Protein AF-A0A167FFQ3-F1 (afdb_monomer)

Nearest PDB structures (foldseek):
  6l8o-assembly1_A  TM=8.348E-01  e=3.677E-05  Kluyveromyces lactis NRRL Y-1140
  7to2-assembly1_A  TM=6.628E-01  e=2.066E-02  Homo sapiens
  6kyv-assembly6_L  TM=6.424E-01  e=4.913E-02  Homo sapiens
  6h66-assembly1_A  TM=5.880E-01  e=4.300E-02  Mus musculus
  2zu6-assembly2_D  TM=5.821E-01  e=2.779E-01  Homo sapiens

Sequence (105 aa):
LIVMPANIITQWANEIHDHTSNPKLSCLKWRAGDRLQGKSGTALLQKYDVVLTSYDQLVAEWDAANPSEGGPLFRVSWVRLALDECHNIRNRESKRSQAVCDLQA

Mean predicted aligned error: 4.49 Å

Structure (mmCIF, N/CA/C/O backbone):
data_AF-A0A167FFQ3-F1
#
_entry.id   AF-A0A167FFQ3-F1
#
loop_
_atom_site.group_PDB
_atom_site.id
_atom_site.type_symbol
_atom_site.label_atom_id
_atom_site.label_alt_id
_atom_site.label_comp_id
_atom_site.label_asym_id
_atom_site.label_entity_id
_atom_site.label_seq_id
_atom_site.pdbx_PDB_ins_code
_atom_site.Cartn_x
_atom_site.Cartn_y
_atom_site.Cartn_z
_atom_site.occupancy
_atom_site.B_iso_or_equiv
_atom_site.auth_seq_id
_atom_site.auth_comp_id
_atom_site.auth_asym_id
_atom_site.auth_atom_id
_atom_site.pdbx_PDB_model_num
ATOM 1 N N . LEU A 1 1 ? -5.288 -2.932 1.163 1.00 97.50 1 LEU A N 1
ATOM 2 C CA . LEU A 1 1 ? -4.039 -2.283 0.709 1.00 97.50 1 LEU A CA 1
ATOM 3 C C . LEU A 1 1 ? -4.370 -0.955 0.051 1.00 97.50 1 LEU A C 1
ATOM 5 O O . LEU A 1 1 ? -5.250 -0.930 -0.803 1.00 97.50 1 LEU A O 1
ATOM 9 N N . ILE A 1 2 ? -3.687 0.122 0.440 1.00 98.06 2 ILE A N 1
ATOM 10 C CA . ILE A 1 2 ? -3.748 1.411 -0.258 1.00 98.06 2 ILE A CA 1
ATOM 11 C C . ILE A 1 2 ? -2.366 1.710 -0.846 1.00 98.06 2 ILE A C 1
ATOM 13 O O . ILE A 1 2 ? -1.374 1.732 -0.112 1.00 98.06 2 ILE A O 1
ATOM 17 N N . VAL A 1 3 ? -2.306 1.922 -2.160 1.00 97.94 3 VAL A N 1
ATOM 18 C CA . VAL A 1 3 ? -1.087 2.291 -2.895 1.00 97.94 3 VAL A CA 1
ATOM 19 C C . VAL A 1 3 ? -1.186 3.759 -3.291 1.00 97.94 3 VAL A C 1
ATOM 21 O O . VAL A 1 3 ? -2.202 4.182 -3.836 1.00 97.94 3 VAL A O 1
ATOM 24 N N . MET A 1 4 ? -0.150 4.543 -2.998 1.00 97.88 4 MET A N 1
ATOM 25 C CA . MET A 1 4 ? -0.175 6.002 -3.157 1.00 97.88 4 MET A CA 1
ATOM 26 C C . MET A 1 4 ? 1.219 6.585 -3.449 1.00 97.88 4 MET A C 1
ATOM 28 O O . MET A 1 4 ? 2.227 5.885 -3.340 1.00 97.88 4 MET A O 1
ATOM 32 N N . PRO A 1 5 ? 1.345 7.872 -3.802 1.00 97.00 5 PRO A N 1
ATOM 33 C CA . PRO A 1 5 ? 2.631 8.562 -3.773 1.00 97.00 5 PRO A CA 1
ATOM 34 C C . PRO A 1 5 ? 3.254 8.572 -2.365 1.00 97.00 5 PRO A C 1
ATOM 36 O O . PRO A 1 5 ? 2.572 8.744 -1.356 1.00 97.00 5 PRO A O 1
ATOM 39 N N . ALA A 1 6 ? 4.575 8.396 -2.266 1.00 95.00 6 ALA A N 1
ATOM 40 C CA . ALA A 1 6 ? 5.245 8.232 -0.969 1.00 95.00 6 ALA A CA 1
ATOM 41 C C . ALA A 1 6 ? 5.083 9.443 -0.025 1.00 95.00 6 ALA A C 1
ATOM 43 O O . ALA A 1 6 ? 5.077 9.282 1.197 1.00 95.00 6 ALA A O 1
ATOM 44 N N . ASN A 1 7 ? 4.926 10.646 -0.582 1.00 95.56 7 ASN A N 1
ATOM 45 C CA . ASN A 1 7 ? 4.796 11.900 0.160 1.00 95.56 7 ASN A CA 1
ATOM 46 C C . ASN A 1 7 ? 3.474 12.036 0.934 1.00 95.56 7 ASN A C 1
ATOM 48 O O . ASN A 1 7 ? 3.426 12.830 1.868 1.00 95.56 7 ASN A O 1
ATOM 52 N N . ILE A 1 8 ? 2.435 11.258 0.604 1.00 96.44 8 ILE A N 1
ATOM 53 C CA . ILE A 1 8 ? 1.118 11.349 1.264 1.00 96.44 8 ILE A CA 1
ATOM 54 C C . ILE A 1 8 ? 0.811 10.180 2.214 1.00 96.44 8 ILE A C 1
ATOM 56 O O . ILE A 1 8 ? -0.231 10.173 2.862 1.00 96.44 8 ILE A O 1
ATOM 60 N N . ILE A 1 9 ? 1.736 9.227 2.396 1.00 96.12 9 ILE A N 1
ATOM 61 C CA . ILE A 1 9 ? 1.545 8.079 3.309 1.00 96.12 9 ILE A CA 1
ATOM 62 C C . ILE A 1 9 ? 1.267 8.525 4.748 1.00 96.12 9 ILE A C 1
ATOM 64 O O . ILE A 1 9 ? 0.433 7.943 5.443 1.00 96.12 9 ILE A O 1
ATOM 68 N N . THR A 1 10 ? 1.985 9.541 5.233 1.00 96.31 10 THR A N 1
ATOM 69 C CA . THR A 1 10 ? 1.768 10.038 6.598 1.00 96.31 10 THR A CA 1
ATOM 70 C C . THR A 1 10 ? 0.435 10.757 6.727 1.00 96.31 10 THR A C 1
ATOM 72 O O . THR A 1 10 ? -0.225 10.559 7.740 1.00 96.31 10 THR A O 1
ATOM 75 N N . GLN A 1 11 ? 0.023 11.510 5.705 1.00 97.25 11 GLN A N 1
ATOM 76 C CA . GLN A 1 11 ? -1.289 12.146 5.678 1.00 97.25 11 GLN A CA 1
ATOM 77 C C . GLN A 1 11 ? -2.393 11.086 5.754 1.00 97.25 11 GLN A C 1
ATOM 79 O O . GLN A 1 11 ? -3.172 11.112 6.696 1.00 97.25 11 GLN A O 1
ATOM 84 N N . TRP A 1 12 ? -2.385 10.082 4.871 1.00 97.06 12 TRP A N 1
ATOM 85 C CA . TRP A 1 12 ? -3.360 8.984 4.901 1.00 97.06 12 TRP A CA 1
ATOM 86 C C . TRP A 1 12 ? -3.415 8.251 6.243 1.00 97.06 12 TRP A C 1
ATOM 88 O O . TRP A 1 12 ? -4.493 7.920 6.729 1.00 97.06 12 TRP A O 1
ATOM 98 N N . ALA A 1 13 ? -2.263 8.000 6.866 1.00 96.19 13 ALA A N 1
ATOM 99 C CA . ALA A 1 13 ? -2.237 7.362 8.177 1.00 96.19 13 ALA A CA 1
ATOM 100 C C . ALA A 1 13 ? -2.900 8.215 9.270 1.00 96.19 13 ALA A C 1
ATOM 102 O O . ALA A 1 13 ? -3.556 7.653 10.145 1.00 96.19 13 ALA A O 1
ATOM 103 N N . ASN A 1 14 ? -2.724 9.539 9.220 1.00 96.50 14 ASN A N 1
ATOM 104 C CA . ASN A 1 14 ? -3.359 10.463 10.157 1.00 96.50 14 ASN A CA 1
ATOM 105 C C . ASN A 1 14 ? -4.867 10.539 9.897 1.00 96.50 14 ASN A C 1
ATOM 107 O O . ASN A 1 14 ? -5.640 10.341 10.822 1.00 96.50 14 ASN A O 1
ATOM 111 N N . GLU A 1 15 ? -5.286 10.681 8.637 1.00 96.94 15 GLU A N 1
ATOM 112 C CA . GLU A 1 15 ? -6.704 10.698 8.254 1.00 96.94 15 GLU A CA 1
ATOM 113 C C . GLU A 1 15 ? -7.434 9.433 8.730 1.00 96.94 15 GLU A C 1
ATOM 115 O O . GLU A 1 15 ? -8.508 9.510 9.320 1.00 96.94 15 GLU A O 1
ATOM 120 N N . ILE A 1 16 ? -6.833 8.247 8.562 1.00 95.50 16 ILE A N 1
ATOM 121 C CA . ILE A 1 16 ? -7.426 7.006 9.082 1.00 95.50 16 ILE A CA 1
ATOM 122 C C . ILE A 1 16 ? -7.471 7.022 10.617 1.00 95.50 16 ILE A C 1
ATOM 124 O O . ILE A 1 16 ? -8.462 6.585 11.201 1.00 95.50 16 ILE A O 1
ATOM 128 N N . HIS A 1 17 ? -6.430 7.521 11.286 1.00 93.88 17 HIS A N 1
ATOM 129 C CA . HIS A 1 17 ? -6.407 7.612 12.748 1.00 93.88 17 HIS A CA 1
ATOM 130 C C . HIS A 1 17 ? -7.487 8.550 13.308 1.00 93.88 17 HIS A C 1
ATOM 132 O O . HIS A 1 17 ? -8.085 8.230 14.342 1.00 93.88 17 HIS A O 1
ATOM 138 N N . ASP A 1 18 ? -7.701 9.683 12.642 1.00 95.00 18 ASP A N 1
ATOM 139 C CA . ASP A 1 18 ? -8.575 10.771 13.081 1.00 95.00 18 ASP A CA 1
ATOM 140 C C . ASP A 1 18 ? -10.042 10.503 12.720 1.00 95.00 18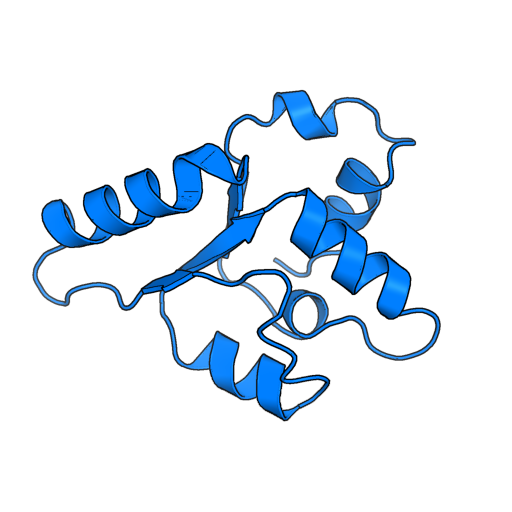 ASP A C 1
ATOM 142 O O . ASP A 1 18 ? -10.945 10.844 13.485 1.00 95.00 18 ASP A O 1
ATOM 146 N N . HIS A 1 19 ? -10.290 9.833 11.590 1.00 94.88 19 HIS A N 1
ATOM 147 C CA . HIS A 1 19 ? -11.638 9.620 11.056 1.00 94.88 19 HIS A CA 1
ATOM 148 C C . HIS A 1 19 ? -12.183 8.202 11.228 1.00 94.88 19 HIS A C 1
ATOM 150 O O . HIS A 1 19 ? -13.342 7.953 10.894 1.00 94.88 19 HIS A O 1
ATOM 156 N N . THR A 1 20 ? -11.408 7.271 11.792 1.00 93.81 20 THR A N 1
ATOM 157 C CA . THR A 1 20 ? -11.936 5.963 12.202 1.00 93.81 20 THR A CA 1
ATOM 158 C C . THR A 1 20 ? -12.048 5.877 13.716 1.00 93.81 20 THR A C 1
ATOM 160 O O . THR A 1 20 ? -11.104 6.121 14.467 1.00 93.81 20 THR A O 1
ATOM 163 N N . SER A 1 21 ? -13.240 5.531 14.189 1.00 85.38 21 SER A N 1
ATOM 164 C CA . SER A 1 21 ? -13.504 5.296 15.602 1.00 85.38 21 SER A CA 1
ATOM 165 C C . SER A 1 21 ? -14.443 4.101 15.755 1.00 85.38 21 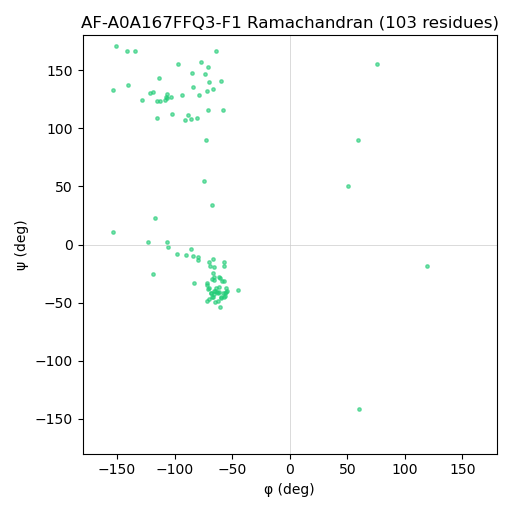SER A C 1
ATOM 167 O O . SER A 1 21 ? -15.411 3.969 15.017 1.00 85.38 21 SER A O 1
ATOM 169 N N . ASN A 1 22 ? -14.128 3.237 16.724 1.00 78.00 22 ASN A N 1
ATOM 170 C CA . ASN A 1 22 ? -14.935 2.098 17.178 1.00 78.00 22 ASN A CA 1
ATOM 171 C C . ASN A 1 22 ? -15.290 0.998 16.134 1.00 78.00 22 ASN A C 1
ATOM 173 O O . ASN A 1 22 ? -16.380 1.018 15.563 1.00 78.00 22 ASN A O 1
ATOM 177 N N . PRO A 1 23 ? -14.445 -0.045 15.978 1.00 81.62 23 PRO A N 1
ATOM 178 C CA . PRO A 1 23 ? -13.051 -0.125 16.422 1.00 81.62 23 PRO A CA 1
ATOM 179 C C . PRO A 1 23 ? -12.150 0.782 15.571 1.00 81.62 23 PRO A C 1
ATOM 181 O O . PRO A 1 23 ? -12.450 1.070 14.414 1.00 81.62 23 PRO A O 1
ATOM 184 N N . LYS A 1 24 ? -11.035 1.251 16.146 1.00 89.06 24 LYS A N 1
ATOM 185 C CA . LYS A 1 24 ? -10.005 1.941 15.355 1.00 89.06 24 LYS A CA 1
ATOM 186 C C . LYS A 1 24 ? -9.367 0.944 14.394 1.00 89.06 24 LYS A C 1
ATOM 188 O O . LYS A 1 24 ? -8.990 -0.145 14.824 1.00 89.06 24 LYS A O 1
ATOM 193 N N . LEU A 1 25 ? -9.207 1.339 13.134 1.00 94.25 25 LEU A N 1
ATOM 194 C CA . LEU A 1 25 ? -8.465 0.532 12.173 1.00 94.25 25 LEU A CA 1
ATOM 195 C C . LEU A 1 25 ? -6.972 0.585 12.501 1.00 94.25 25 LEU A C 1
ATOM 197 O O . LEU A 1 25 ? -6.401 1.657 12.720 1.00 94.25 25 LEU A O 1
ATOM 201 N N . SER A 1 26 ? -6.333 -0.578 12.527 1.00 94.19 26 SER A N 1
ATOM 202 C CA . SER A 1 26 ? -4.885 -0.684 12.655 1.00 94.19 26 SER A CA 1
ATOM 203 C C . SER A 1 26 ? -4.210 -0.400 11.308 1.00 94.19 26 SER A C 1
ATOM 205 O O . SER A 1 26 ? -4.551 -0.988 10.281 1.00 94.19 26 SER A O 1
ATOM 207 N N . CYS A 1 27 ? -3.228 0.506 11.311 1.00 95.00 27 CYS A N 1
ATOM 208 C CA . CYS A 1 27 ? -2.536 0.952 10.101 1.00 95.00 27 CYS A CA 1
ATOM 209 C C . CYS A 1 27 ? -1.041 0.630 10.142 1.00 95.00 27 CYS A C 1
ATOM 211 O O . CYS A 1 27 ? -0.351 0.996 11.096 1.00 95.00 27 CYS A O 1
ATOM 213 N N . LEU A 1 28 ? -0.526 0.042 9.062 1.00 95.56 28 LEU A N 1
ATOM 214 C CA . LEU A 1 28 ? 0.903 -0.174 8.840 1.00 95.56 28 LEU A CA 1
ATOM 215 C C . LEU A 1 28 ? 1.400 0.676 7.669 1.00 95.56 28 LEU A C 1
ATOM 217 O O . LEU A 1 28 ? 0.911 0.558 6.546 1.00 95.56 28 LEU A O 1
ATOM 221 N N . LYS A 1 29 ? 2.413 1.509 7.925 1.00 95.25 29 LYS A N 1
ATOM 222 C CA . LYS A 1 29 ? 3.174 2.213 6.882 1.00 95.25 29 LYS A CA 1
ATOM 223 C C . LYS A 1 29 ? 4.285 1.289 6.398 1.00 95.25 29 LYS A C 1
ATOM 225 O O . LYS A 1 29 ? 5.250 1.094 7.126 1.00 95.25 29 LYS A O 1
ATOM 230 N N . TRP A 1 30 ? 4.150 0.754 5.194 1.00 94.31 30 TRP A N 1
ATOM 231 C CA . TRP A 1 30 ? 5.070 -0.222 4.624 1.00 94.31 30 TRP A CA 1
ATOM 232 C C . TRP A 1 30 ? 6.010 0.432 3.604 1.00 94.31 30 TRP A C 1
ATOM 234 O O . TRP A 1 30 ? 5.559 0.917 2.558 1.00 94.31 30 TRP A O 1
ATOM 244 N N . ARG A 1 31 ? 7.309 0.502 3.929 1.00 86.19 31 ARG A N 1
ATOM 245 C CA . ARG A 1 31 ? 8.316 1.285 3.189 1.00 86.19 31 ARG A CA 1
ATOM 246 C C . ARG A 1 31 ? 9.608 0.510 2.923 1.00 86.19 31 ARG A C 1
ATOM 248 O O . ARG A 1 31 ? 9.915 -0.503 3.548 1.00 86.19 31 ARG A O 1
ATOM 255 N N . ALA A 1 32 ? 10.420 1.067 2.025 1.00 70.38 32 ALA A N 1
ATOM 256 C CA . ALA A 1 32 ? 11.758 0.575 1.728 1.00 70.38 32 ALA A CA 1
ATOM 257 C C . ALA A 1 32 ? 12.617 0.562 3.002 1.00 70.38 32 ALA A C 1
ATOM 259 O O . ALA A 1 32 ? 12.890 1.611 3.583 1.00 70.38 32 ALA A O 1
ATOM 260 N N . GLY A 1 33 ? 13.035 -0.628 3.438 1.00 62.53 33 GLY A N 1
ATOM 261 C CA . GLY A 1 33 ? 13.796 -0.818 4.680 1.00 62.53 33 GLY A CA 1
ATOM 262 C C . GLY A 1 33 ? 13.101 -1.708 5.708 1.00 62.53 33 GLY A C 1
ATOM 263 O O . GLY A 1 33 ? 13.800 -2.308 6.524 1.00 62.53 33 GLY A O 1
ATOM 264 N N . ASP A 1 34 ? 11.784 -1.909 5.592 1.00 62.38 34 ASP A N 1
ATOM 265 C CA . ASP A 1 34 ? 11.010 -2.877 6.382 1.00 62.38 34 ASP A CA 1
ATOM 266 C C . ASP A 1 34 ? 11.283 -4.315 5.881 1.00 62.38 34 ASP A C 1
ATOM 268 O O . ASP A 1 34 ? 10.384 -5.055 5.494 1.00 62.38 34 ASP A O 1
ATOM 272 N N . ARG A 1 35 ? 12.571 -4.700 5.830 1.00 59.25 35 ARG A N 1
ATOM 273 C CA . ARG A 1 35 ? 13.161 -5.893 5.181 1.00 59.25 35 ARG A CA 1
ATOM 274 C C . ARG A 1 35 ? 12.779 -7.230 5.834 1.00 59.25 35 ARG A C 1
ATOM 276 O O . ARG A 1 35 ? 13.573 -8.171 5.838 1.00 59.25 35 ARG A O 1
ATOM 283 N N . LEU A 1 36 ? 11.575 -7.358 6.373 1.00 64.06 36 LEU A N 1
ATOM 284 C CA . LEU A 1 36 ? 11.011 -8.664 6.680 1.00 64.06 36 LEU A CA 1
ATOM 285 C C . LEU A 1 36 ? 10.632 -9.325 5.354 1.00 64.06 36 LEU A C 1
ATOM 287 O O . LEU A 1 36 ? 9.544 -9.138 4.824 1.00 64.06 36 LEU A O 1
ATOM 291 N N . GLN A 1 37 ? 11.578 -10.064 4.783 1.00 63.19 37 GLN A N 1
ATOM 292 C CA . GLN A 1 37 ? 11.353 -10.819 3.558 1.00 63.19 37 GLN A CA 1
ATOM 293 C C . GLN A 1 37 ? 10.553 -12.099 3.834 1.00 63.19 37 GLN A C 1
ATOM 295 O O . GLN A 1 37 ? 10.539 -12.641 4.945 1.00 63.19 37 GLN A O 1
ATOM 300 N N . GLY A 1 38 ? 9.896 -12.601 2.789 1.00 65.62 38 GLY A N 1
ATOM 301 C CA . GLY A 1 38 ? 9.195 -13.880 2.815 1.00 65.62 38 GLY A CA 1
ATOM 302 C C . GLY A 1 38 ? 8.079 -13.950 3.861 1.00 65.62 38 GLY A C 1
ATOM 303 O O . GLY A 1 38 ? 7.358 -12.981 4.099 1.00 65.62 38 GLY A O 1
ATOM 304 N N . LYS A 1 39 ? 7.939 -15.117 4.504 1.00 65.31 39 LYS A N 1
ATOM 305 C CA . LYS A 1 39 ? 6.819 -15.436 5.412 1.00 65.31 39 LYS A CA 1
ATOM 306 C C . LYS A 1 39 ? 6.688 -14.477 6.600 1.00 65.31 39 LYS A C 1
ATOM 308 O O . LYS A 1 39 ? 5.573 -14.237 7.050 1.00 65.31 39 LYS A O 1
ATOM 313 N N . SER A 1 40 ? 7.797 -13.918 7.092 1.00 80.75 40 SER A N 1
ATOM 314 C CA . SER A 1 40 ? 7.781 -12.981 8.226 1.00 80.75 40 SER A CA 1
ATOM 315 C C . SER A 1 40 ? 7.122 -11.649 7.855 1.00 80.75 40 SER A C 1
ATOM 317 O O . SER A 1 40 ? 6.298 -11.136 8.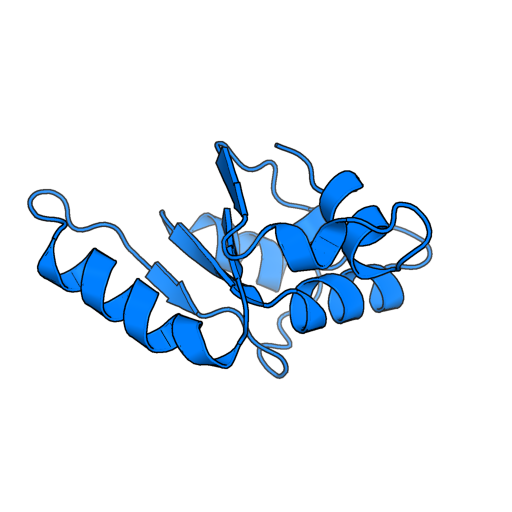610 1.00 80.75 40 SER A O 1
ATOM 319 N N . GLY A 1 41 ? 7.413 -11.131 6.656 1.00 86.81 41 GLY A N 1
ATOM 320 C CA . GLY A 1 41 ? 6.767 -9.926 6.136 1.00 86.81 41 GLY A CA 1
ATOM 321 C C . GLY A 1 41 ? 5.281 -10.148 5.902 1.00 86.81 41 GLY A C 1
ATOM 322 O O . GLY A 1 41 ? 4.462 -9.393 6.411 1.00 86.81 41 GLY A O 1
ATOM 323 N N . THR A 1 42 ? 4.915 -11.234 5.216 1.00 89.38 42 THR A N 1
ATOM 324 C CA . THR A 1 42 ? 3.506 -11.576 4.954 1.00 89.38 42 THR A CA 1
ATOM 325 C C . THR A 1 42 ? 2.705 -11.708 6.251 1.00 89.38 42 THR A C 1
ATOM 327 O O . THR A 1 42 ? 1.629 -11.126 6.369 1.00 89.38 42 THR A O 1
ATOM 330 N N . ALA A 1 43 ? 3.256 -12.400 7.254 1.00 90.88 43 ALA A N 1
ATOM 331 C CA . ALA A 1 43 ? 2.619 -12.549 8.559 1.00 90.88 43 ALA A CA 1
ATOM 332 C C . ALA A 1 43 ? 2.505 -11.223 9.329 1.00 90.88 43 ALA A C 1
ATOM 334 O O . ALA A 1 43 ? 1.604 -11.080 10.150 1.00 90.88 43 ALA A O 1
ATOM 335 N N . LEU A 1 44 ? 3.401 -10.255 9.099 1.00 91.75 44 LEU A N 1
ATOM 336 C CA . LEU A 1 44 ? 3.261 -8.910 9.655 1.00 91.75 44 LEU A CA 1
ATOM 337 C C . LEU A 1 44 ? 2.132 -8.147 8.959 1.00 91.75 44 LEU A C 1
ATOM 339 O O . LEU A 1 44 ? 1.281 -7.593 9.647 1.00 91.75 44 LEU A O 1
ATOM 343 N N . LEU A 1 45 ? 2.100 -8.147 7.622 1.00 94.00 45 LEU A N 1
ATOM 344 C CA . LEU A 1 45 ? 1.073 -7.448 6.841 1.00 94.00 45 LEU A CA 1
ATOM 345 C C . LEU A 1 45 ? -0.342 -7.907 7.223 1.00 94.00 45 LEU A C 1
ATOM 347 O O . LEU A 1 45 ? -1.227 -7.077 7.399 1.00 94.00 45 LEU A O 1
ATOM 351 N N . GLN A 1 46 ? -0.536 -9.215 7.421 1.00 94.31 46 GLN A N 1
ATOM 352 C CA . GLN A 1 46 ? -1.826 -9.816 7.788 1.00 94.31 46 GLN A CA 1
ATOM 353 C C . GLN A 1 46 ? -2.342 -9.435 9.186 1.00 94.31 46 GLN A C 1
ATOM 355 O O . GLN A 1 46 ? -3.498 -9.711 9.494 1.00 94.31 46 GLN A O 1
ATOM 360 N N . LYS A 1 47 ? -1.518 -8.819 10.044 1.00 95.19 47 LYS A N 1
ATOM 361 C CA . LYS A 1 47 ? -1.934 -8.369 11.386 1.00 95.19 47 LYS A CA 1
ATOM 362 C C . LYS A 1 47 ? -2.610 -6.999 11.393 1.00 95.19 47 LYS A C 1
ATOM 364 O O . LYS A 1 47 ? -3.094 -6.599 12.447 1.00 95.19 47 LYS A O 1
ATOM 369 N N . TYR A 1 48 ? -2.587 -6.278 10.274 1.00 96.06 48 TYR A N 1
ATOM 370 C CA . TYR A 1 48 ? -3.112 -4.919 10.179 1.00 96.06 48 TYR A CA 1
ATOM 371 C C . TYR A 1 48 ? -4.328 -4.859 9.260 1.00 96.06 48 TYR A C 1
ATOM 373 O O . TYR A 1 48 ? -4.358 -5.506 8.214 1.00 96.06 48 TYR A O 1
ATOM 381 N N . ASP A 1 49 ? -5.299 -4.023 9.622 1.00 96.25 49 ASP A N 1
ATOM 382 C CA . ASP A 1 49 ? -6.517 -3.808 8.833 1.00 96.25 49 ASP A CA 1
ATOM 383 C C . ASP A 1 49 ? -6.214 -3.031 7.546 1.00 96.25 49 ASP A C 1
ATOM 385 O O . ASP A 1 49 ? -6.768 -3.304 6.478 1.00 96.25 49 ASP A O 1
ATOM 389 N N . VAL A 1 50 ? -5.305 -2.053 7.638 1.00 97.06 50 VAL A N 1
ATOM 390 C CA . VAL A 1 50 ? -4.893 -1.215 6.514 1.00 97.06 50 VAL A CA 1
ATOM 391 C C . VAL A 1 50 ? -3.374 -1.193 6.390 1.00 97.06 50 VAL A C 1
ATOM 393 O O . VAL A 1 50 ? -2.646 -0.793 7.295 1.00 97.06 50 VAL A O 1
ATOM 396 N N . VAL A 1 51 ? -2.887 -1.560 5.208 1.00 97.44 51 VAL A N 1
ATOM 397 C CA . VAL A 1 51 ? -1.484 -1.395 4.817 1.00 97.44 51 VAL A CA 1
ATOM 398 C C . VAL A 1 51 ? -1.395 -0.263 3.803 1.00 97.44 51 VAL A C 1
ATOM 400 O O . VAL A 1 51 ? -2.113 -0.275 2.800 1.00 97.44 51 VAL A O 1
ATOM 403 N N . LEU A 1 52 ? -0.526 0.706 4.084 1.00 97.69 52 LEU A N 1
ATOM 404 C CA . LEU A 1 52 ? -0.240 1.869 3.248 1.00 97.69 52 LEU A CA 1
ATOM 405 C C . LEU A 1 52 ? 1.145 1.690 2.634 1.00 97.69 52 LEU A C 1
ATOM 407 O O . LEU A 1 52 ? 2.123 1.520 3.365 1.00 97.69 52 LEU A O 1
ATOM 411 N N . THR A 1 53 ? 1.249 1.752 1.312 1.00 96.69 53 THR A N 1
ATOM 412 C CA . THR A 1 53 ? 2.536 1.622 0.622 1.00 96.69 53 THR A CA 1
ATOM 413 C C . THR A 1 53 ? 2.643 2.567 -0.567 1.00 96.69 53 THR A C 1
ATOM 415 O O . THR A 1 53 ? 1.651 3.162 -0.992 1.00 96.69 53 THR A O 1
ATOM 418 N N . SER A 1 54 ? 3.857 2.725 -1.096 1.00 96.44 54 SER A N 1
ATOM 419 C CA . SER A 1 54 ? 4.093 3.539 -2.283 1.00 96.44 54 SER A CA 1
ATOM 420 C C . SER A 1 54 ? 4.152 2.714 -3.561 1.00 96.44 54 SER A C 1
ATOM 422 O O . SER A 1 54 ? 4.522 1.541 -3.538 1.00 96.44 54 SER A O 1
ATOM 424 N N . TYR A 1 55 ? 3.860 3.351 -4.698 1.00 96.38 55 TYR A N 1
ATOM 425 C CA . TYR A 1 55 ? 4.075 2.738 -6.014 1.00 96.38 55 TYR A CA 1
ATOM 426 C C . TYR A 1 55 ? 5.519 2.249 -6.201 1.00 96.38 55 TYR A C 1
ATOM 428 O O . TYR A 1 55 ? 5.738 1.172 -6.745 1.00 96.38 55 TYR A O 1
ATOM 436 N N . ASP A 1 56 ? 6.504 3.015 -5.729 1.00 94.50 56 ASP A N 1
ATOM 437 C CA . ASP A 1 56 ? 7.915 2.649 -5.879 1.00 94.50 56 ASP A CA 1
ATOM 438 C C . ASP A 1 56 ? 8.308 1.476 -4.971 1.00 94.50 56 ASP A C 1
ATOM 440 O O . ASP A 1 56 ? 9.079 0.616 -5.390 1.00 94.50 56 ASP A O 1
ATOM 444 N N . GLN A 1 57 ? 7.736 1.386 -3.763 1.00 93.19 57 GLN A N 1
ATOM 445 C CA . GLN A 1 57 ? 7.931 0.229 -2.885 1.00 93.19 57 GLN A CA 1
ATOM 446 C C . GLN A 1 57 ? 7.312 -1.035 -3.485 1.00 93.19 57 GLN A C 1
ATOM 448 O O . GLN A 1 57 ? 7.937 -2.094 -3.466 1.00 93.19 57 GLN A O 1
ATOM 453 N N . LEU A 1 58 ? 6.109 -0.917 -4.049 1.00 93.50 58 LEU A N 1
ATOM 454 C CA . LEU A 1 58 ? 5.441 -2.023 -4.724 1.00 93.50 58 LEU A CA 1
ATOM 455 C C . LEU A 1 58 ? 6.286 -2.549 -5.894 1.00 93.50 58 LEU A C 1
ATOM 457 O O . LEU A 1 58 ? 6.498 -3.754 -5.997 1.00 93.50 58 LEU A O 1
ATOM 461 N N . VAL A 1 59 ? 6.825 -1.652 -6.730 1.00 93.19 59 VAL A N 1
ATOM 462 C CA . VAL A 1 59 ? 7.729 -2.027 -7.832 1.00 93.19 59 VAL A CA 1
ATOM 463 C C . VAL A 1 59 ? 9.010 -2.672 -7.313 1.00 93.19 59 VAL A C 1
ATOM 465 O O . VAL A 1 59 ? 9.444 -3.668 -7.879 1.00 93.19 59 VAL A O 1
ATOM 468 N N . ALA A 1 60 ? 9.606 -2.156 -6.236 1.00 90.25 60 ALA A N 1
ATOM 469 C CA . ALA A 1 60 ? 10.820 -2.739 -5.668 1.00 90.25 60 ALA A CA 1
ATOM 470 C C . ALA A 1 60 ? 10.602 -4.185 -5.189 1.00 90.25 60 ALA A C 1
ATOM 472 O O . ALA A 1 60 ? 11.453 -5.045 -5.408 1.00 90.25 60 ALA A O 1
ATOM 473 N N . GLU A 1 61 ? 9.459 -4.473 -4.565 1.00 89.06 61 GLU A N 1
ATOM 474 C CA . GLU A 1 61 ? 9.098 -5.835 -4.159 1.00 89.06 61 GLU A CA 1
ATOM 475 C C . GLU A 1 61 ? 8.730 -6.746 -5.319 1.00 89.06 61 GLU A C 1
ATOM 477 O O . GLU A 1 61 ? 9.010 -7.943 -5.259 1.00 89.06 61 GLU A O 1
ATOM 482 N N . TRP A 1 62 ? 8.121 -6.185 -6.357 1.00 90.31 62 TRP A N 1
ATOM 483 C CA . TRP A 1 62 ? 7.802 -6.900 -7.583 1.00 90.31 62 TRP A CA 1
ATOM 484 C C . TRP A 1 62 ? 9.067 -7.282 -8.358 1.00 90.31 62 TRP A C 1
ATOM 486 O O . TRP A 1 62 ? 9.235 -8.430 -8.751 1.00 90.31 62 TRP A O 1
ATOM 496 N N . ASP A 1 63 ? 10.016 -6.355 -8.501 1.00 87.75 63 ASP A N 1
ATOM 497 C CA . ASP A 1 63 ? 11.299 -6.609 -9.163 1.00 87.75 63 ASP A CA 1
ATOM 498 C C . ASP A 1 63 ? 12.147 -7.624 -8.373 1.00 87.75 63 ASP A C 1
ATOM 500 O O . ASP A 1 63 ? 12.773 -8.508 -8.960 1.00 87.75 63 ASP A O 1
ATOM 504 N N . ALA A 1 64 ? 12.150 -7.534 -7.037 1.00 79.88 64 ALA A N 1
ATOM 505 C CA . ALA A 1 64 ? 12.877 -8.465 -6.170 1.00 79.88 64 ALA 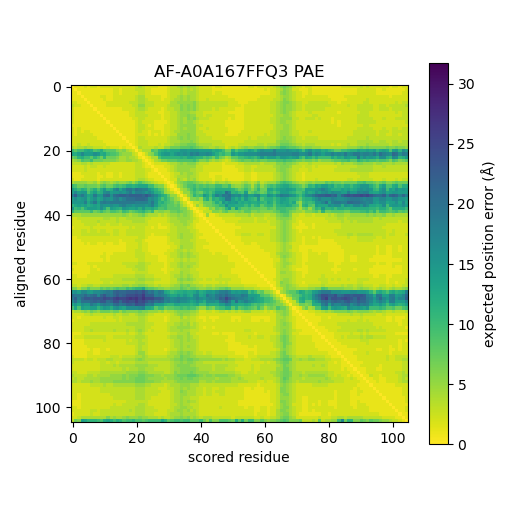A CA 1
ATOM 506 C C . ALA A 1 64 ? 12.273 -9.884 -6.142 1.00 79.88 64 ALA A C 1
ATOM 508 O O . ALA A 1 64 ? 12.920 -10.817 -5.667 1.00 79.88 64 ALA A O 1
ATOM 509 N N . ALA A 1 65 ? 11.039 -10.053 -6.623 1.00 67.19 65 ALA A N 1
ATOM 510 C CA . ALA A 1 65 ? 10.287 -11.300 -6.565 1.00 67.19 65 ALA A CA 1
ATOM 511 C C . ALA A 1 65 ? 10.654 -12.342 -7.624 1.00 67.19 65 ALA A C 1
ATOM 513 O O . ALA A 1 65 ? 10.219 -13.493 -7.506 1.00 67.19 65 ALA A O 1
ATOM 514 N N . ASN A 1 66 ? 11.405 -11.966 -8.659 1.00 56.72 66 ASN A N 1
ATOM 515 C CA . ASN A 1 66 ? 11.744 -12.896 -9.727 1.00 56.72 66 ASN A CA 1
ATOM 516 C C . ASN A 1 66 ? 12.757 -13.949 -9.216 1.00 56.72 66 ASN A C 1
ATOM 518 O O . ASN A 1 66 ? 13.880 -13.553 -8.889 1.00 56.72 66 ASN A O 1
ATOM 522 N N . PRO A 1 67 ? 12.425 -15.267 -9.149 1.00 53.62 67 PRO A N 1
ATOM 523 C CA . PRO A 1 67 ? 11.348 -15.943 -9.887 1.00 53.62 67 PRO A CA 1
ATOM 524 C C . PRO A 1 67 ? 10.259 -16.712 -9.099 1.00 53.62 67 PRO A C 1
ATOM 526 O O . PRO A 1 67 ? 9.441 -17.321 -9.777 1.00 53.62 67 PRO A O 1
ATOM 529 N N . SER A 1 68 ? 10.192 -16.787 -7.759 1.00 56.94 68 SER A N 1
ATOM 530 C CA . SER A 1 68 ? 9.319 -17.826 -7.151 1.00 56.94 68 SER A CA 1
ATOM 531 C C . SER A 1 68 ? 8.147 -17.410 -6.268 1.00 56.94 68 SER A C 1
ATOM 533 O O . SER A 1 68 ? 7.210 -18.195 -6.209 1.00 56.94 68 SER A O 1
ATOM 535 N N . GLU A 1 69 ? 8.105 -16.250 -5.601 1.00 62.94 69 GLU A N 1
ATOM 536 C CA . GLU A 1 69 ? 6.988 -16.027 -4.653 1.00 62.94 69 GLU A CA 1
ATOM 537 C C . GLU A 1 69 ? 6.581 -14.568 -4.369 1.00 62.94 69 GLU A C 1
ATOM 539 O O . GLU A 1 69 ? 5.806 -14.348 -3.442 1.00 62.94 69 GLU A O 1
ATOM 544 N N . GLY A 1 70 ? 7.049 -13.544 -5.091 1.00 71.69 70 GLY A N 1
ATOM 545 C CA . GLY A 1 70 ? 6.642 -12.174 -4.728 1.00 71.69 70 GLY A CA 1
ATOM 546 C C . GLY A 1 70 ? 7.357 -11.637 -3.479 1.00 71.69 70 GLY A C 1
ATOM 547 O O . GLY A 1 70 ? 7.766 -12.404 -2.593 1.00 71.69 70 GLY A O 1
ATOM 548 N N . GLY A 1 71 ? 7.469 -10.312 -3.357 1.00 86.56 71 GLY A N 1
ATOM 549 C CA . GLY A 1 71 ? 7.625 -9.671 -2.048 1.00 86.56 71 GLY A CA 1
ATOM 550 C C . GLY A 1 71 ? 6.382 -9.891 -1.166 1.00 86.56 71 GLY A C 1
ATOM 551 O O . GLY A 1 71 ? 5.348 -10.340 -1.670 1.00 86.56 71 GLY A O 1
ATOM 552 N N . PRO A 1 72 ? 6.445 -9.613 0.149 1.00 90.06 72 PRO A N 1
ATOM 553 C CA . PRO A 1 72 ? 5.314 -9.771 1.063 1.00 90.06 72 PRO A CA 1
ATOM 554 C C . PRO A 1 72 ? 3.972 -9.236 0.547 1.00 90.06 72 PRO A C 1
ATOM 556 O O . PRO A 1 72 ? 2.959 -9.907 0.746 1.00 90.06 72 PRO A O 1
ATOM 559 N N . LEU A 1 73 ? 3.963 -8.091 -0.151 1.00 92.12 73 LEU A N 1
ATOM 560 C CA . LEU A 1 73 ? 2.744 -7.481 -0.701 1.00 92.12 73 LEU A CA 1
ATOM 561 C C . LEU A 1 73 ? 2.019 -8.364 -1.733 1.00 92.12 73 LEU A C 1
ATOM 563 O O . LEU A 1 73 ? 0.798 -8.279 -1.847 1.00 92.12 73 LEU A O 1
ATOM 567 N N . PHE A 1 74 ? 2.751 -9.224 -2.445 1.00 92.06 74 PHE A N 1
ATOM 568 C CA . PHE A 1 74 ? 2.239 -10.114 -3.497 1.00 92.06 74 PHE A CA 1
ATOM 569 C C . PHE A 1 74 ? 1.794 -11.486 -2.975 1.00 92.06 74 PHE A C 1
ATOM 571 O O . PHE A 1 74 ? 1.189 -12.263 -3.706 1.00 92.06 74 PHE A O 1
ATOM 578 N N . ARG A 1 75 ? 2.090 -11.792 -1.706 1.00 90.50 75 ARG A N 1
ATOM 579 C CA . ARG A 1 75 ? 1.719 -13.056 -1.040 1.00 90.50 75 ARG A CA 1
ATOM 580 C C . ARG A 1 75 ? 0.461 -12.943 -0.185 1.00 90.50 75 ARG A C 1
ATOM 582 O O . ARG A 1 75 ? -0.006 -13.941 0.358 1.00 90.50 75 ARG A O 1
ATOM 589 N N . VAL A 1 76 ? -0.041 -11.727 0.001 1.00 91.25 76 VAL A N 1
ATOM 590 C CA . VAL A 1 76 ? -1.288 -11.461 0.714 1.00 91.25 76 VAL A CA 1
ATOM 591 C C . VAL A 1 76 ? -2.413 -11.391 -0.313 1.00 91.25 76 VAL A C 1
ATOM 593 O O . VAL A 1 76 ? -2.317 -10.637 -1.275 1.00 91.25 76 VAL A O 1
ATOM 596 N N . SER A 1 77 ? -3.490 -12.144 -0.084 1.00 93.5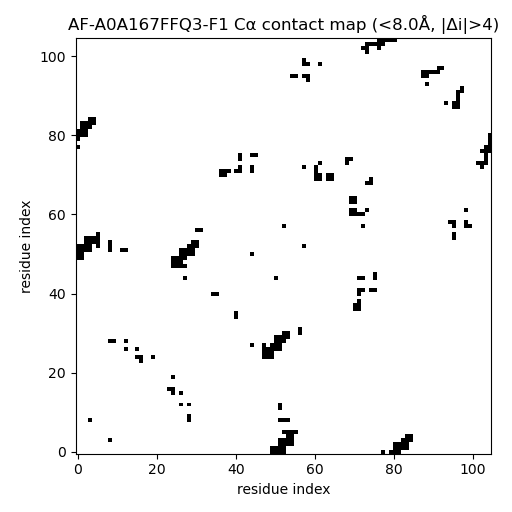6 77 SER A N 1
ATOM 597 C CA . SER A 1 77 ? -4.760 -11.923 -0.778 1.00 93.56 77 SER A CA 1
ATOM 598 C C . SER A 1 77 ? -5.482 -10.772 -0.083 1.00 93.56 77 SER A C 1
ATOM 600 O O . SER A 1 77 ? -5.892 -10.881 1.076 1.00 93.56 77 SER A O 1
ATOM 602 N N . TRP A 1 78 ? -5.546 -9.627 -0.753 1.00 96.31 78 TRP A N 1
ATOM 603 C CA . TRP A 1 78 ? -6.111 -8.409 -0.192 1.00 96.31 78 TRP A CA 1
ATOM 604 C C . TRP A 1 78 ? -7.626 -8.393 -0.355 1.00 96.31 78 TRP A C 1
ATOM 606 O O . TRP A 1 78 ? -8.137 -8.626 -1.434 1.00 96.31 78 TRP A O 1
ATOM 616 N N . VAL A 1 79 ? -8.361 -8.009 0.688 1.00 97.12 79 VAL A N 1
ATOM 617 C CA . VAL A 1 79 ? -9.827 -7.838 0.583 1.00 97.12 79 VAL A CA 1
ATOM 618 C C . VAL A 1 79 ? -10.205 -6.655 -0.318 1.00 97.12 79 VAL A C 1
ATOM 620 O O . VAL A 1 79 ? -11.282 -6.613 -0.908 1.00 97.12 79 VAL A O 1
ATOM 623 N N . ARG A 1 80 ? -9.343 -5.635 -0.370 1.00 97.00 80 ARG A N 1
ATOM 624 C CA . ARG A 1 80 ? -9.540 -4.435 -1.184 1.00 97.00 80 ARG A CA 1
ATOM 625 C C . ARG A 1 80 ? -8.202 -3.810 -1.544 1.00 97.00 80 ARG A C 1
ATOM 627 O O . ARG A 1 80 ? -7.368 -3.566 -0.661 1.00 97.00 80 ARG A O 1
ATOM 634 N N . LEU A 1 81 ? -8.059 -3.477 -2.822 1.00 97.00 81 LEU A N 1
ATOM 635 C CA . LEU A 1 81 ? -7.010 -2.614 -3.345 1.00 97.00 81 LEU A CA 1
ATOM 636 C C . LEU A 1 81 ? -7.587 -1.221 -3.630 1.00 97.00 81 LEU A C 1
ATOM 638 O O . LEU A 1 81 ? -8.588 -1.096 -4.329 1.00 97.00 81 LEU A O 1
ATOM 642 N N . ALA A 1 82 ? -6.965 -0.179 -3.080 1.00 97.69 82 ALA A N 1
ATOM 643 C CA . ALA A 1 82 ? -7.281 1.215 -3.381 1.00 97.69 82 ALA A CA 1
ATOM 644 C C . ALA A 1 82 ? -6.028 1.915 -3.915 1.00 97.69 82 ALA A C 1
ATOM 646 O O . ALA A 1 82 ? -4.952 1.802 -3.326 1.00 97.69 82 ALA A O 1
ATOM 647 N N . LEU A 1 83 ? -6.168 2.616 -5.037 1.00 97.81 83 LEU A N 1
ATOM 648 C CA . LEU A 1 83 ? -5.072 3.296 -5.720 1.00 97.81 83 LEU A CA 1
ATOM 649 C C . LEU A 1 83 ? -5.327 4.797 -5.674 1.00 97.81 83 LEU A C 1
ATOM 651 O O . LEU A 1 83 ? -6.226 5.291 -6.354 1.00 97.81 83 LEU A O 1
ATOM 655 N N . ASP A 1 84 ? -4.542 5.506 -4.875 1.00 98.00 84 ASP A N 1
ATOM 656 C CA . ASP A 1 84 ? -4.578 6.962 -4.853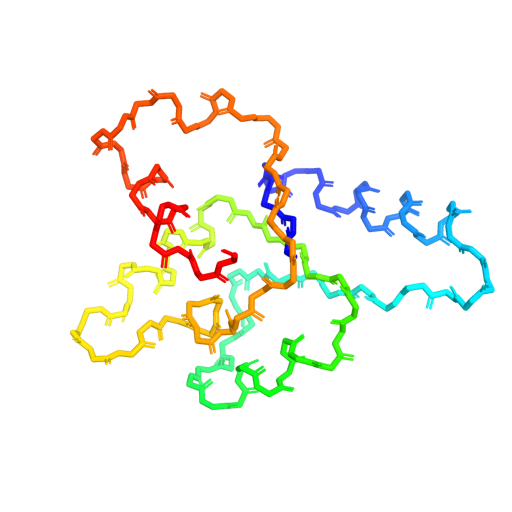 1.00 98.00 84 ASP A CA 1
ATOM 657 C C . ASP A 1 84 ? -3.679 7.529 -5.957 1.00 98.00 84 ASP A C 1
ATOM 659 O O . ASP A 1 84 ? -2.667 6.923 -6.329 1.00 98.00 84 ASP A O 1
ATOM 663 N N . GLU A 1 85 ? -4.055 8.678 -6.511 1.00 96.06 85 GLU A N 1
ATOM 664 C CA . GLU A 1 85 ? -3.369 9.305 -7.644 1.00 96.06 85 GLU A CA 1
ATOM 665 C C . GLU A 1 85 ? -3.149 8.332 -8.820 1.00 96.06 85 GLU A C 1
ATOM 667 O O . GLU A 1 85 ? -2.044 8.179 -9.352 1.00 96.06 85 GLU A O 1
ATOM 672 N N . CYS A 1 86 ? -4.222 7.645 -9.234 1.00 92.88 86 CYS A N 1
ATOM 673 C CA . CYS A 1 86 ? -4.192 6.548 -10.216 1.00 92.88 86 CYS A CA 1
ATOM 674 C C . CYS A 1 86 ? -3.586 6.917 -11.584 1.00 92.88 86 CYS A C 1
ATOM 676 O O . CYS A 1 86 ? -3.174 6.043 -12.348 1.00 92.88 86 CYS A O 1
ATOM 678 N N . HIS A 1 87 ? -3.435 8.208 -11.887 1.00 95.44 87 HIS A N 1
ATOM 679 C CA . HIS A 1 87 ? -2.706 8.677 -13.062 1.00 95.44 87 HI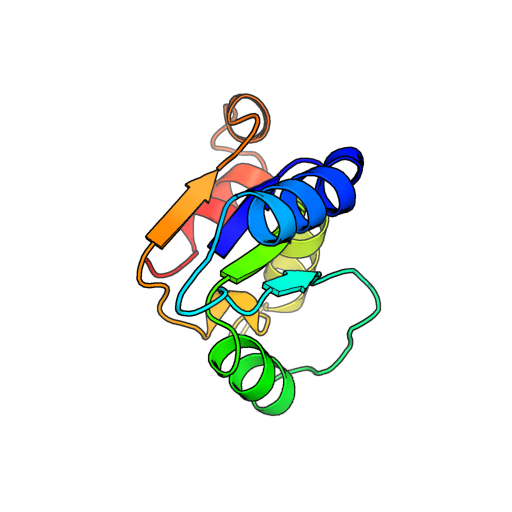S A CA 1
ATOM 680 C C . HIS A 1 87 ? -1.243 8.170 -13.115 1.00 95.44 87 HIS A C 1
ATOM 682 O O . HIS A 1 87 ? -0.640 8.175 -14.196 1.00 95.44 87 HIS A O 1
ATOM 688 N N . ASN A 1 88 ? -0.688 7.707 -11.982 1.00 94.31 88 ASN A N 1
ATOM 689 C CA . ASN A 1 88 ? 0.621 7.055 -11.856 1.00 94.31 88 ASN A CA 1
ATOM 690 C C . ASN A 1 88 ? 0.726 5.694 -12.571 1.00 94.31 88 ASN A C 1
ATOM 692 O O . ASN A 1 88 ? 1.843 5.264 -12.859 1.00 94.31 88 ASN A O 1
ATOM 696 N N . ILE A 1 89 ? -0.400 5.043 -12.889 1.00 95.88 89 ILE A N 1
ATOM 697 C CA . ILE A 1 89 ? -0.455 3.733 -13.566 1.00 95.88 89 ILE A CA 1
ATOM 698 C C . ILE A 1 89 ? -1.140 3.789 -14.941 1.00 95.88 89 ILE A C 1
ATOM 700 O O . ILE A 1 89 ? -1.620 2.784 -15.459 1.00 95.88 89 ILE A O 1
ATOM 704 N N . ARG A 1 90 ? -1.193 4.966 -15.582 1.00 95.31 90 ARG A N 1
ATOM 705 C CA . ARG A 1 90 ? -1.869 5.100 -16.889 1.00 95.31 90 ARG A CA 1
ATOM 706 C C . ARG A 1 90 ? -1.175 4.313 -18.009 1.00 95.31 90 ARG A C 1
ATOM 708 O O . ARG A 1 90 ? -1.817 3.924 -18.978 1.00 95.31 90 ARG A O 1
ATOM 715 N N . ASN A 1 91 ? 0.148 4.148 -17.919 1.00 95.38 91 ASN A N 1
ATOM 716 C CA . ASN A 1 91 ? 0.932 3.462 -18.941 1.00 95.38 91 ASN A CA 1
ATOM 717 C C . ASN A 1 91 ? 1.025 1.975 -18.598 1.00 95.38 91 ASN A C 1
ATOM 719 O O . ASN A 1 91 ? 1.765 1.606 -17.685 1.00 95.38 91 ASN A O 1
ATOM 723 N N . ARG A 1 92 ? 0.314 1.129 -19.344 1.00 95.00 92 ARG A N 1
ATOM 724 C CA . ARG A 1 92 ? 0.279 -0.327 -19.143 1.00 95.00 92 ARG A CA 1
ATOM 725 C C . ARG A 1 92 ? 1.662 -0.988 -19.196 1.00 95.00 92 ARG A C 1
ATOM 727 O O . ARG A 1 92 ? 1.884 -1.976 -18.507 1.00 95.00 92 ARG A O 1
ATOM 734 N N . GLU A 1 93 ? 2.589 -0.443 -19.977 1.00 95.25 93 GLU A N 1
ATOM 735 C CA . GLU A 1 93 ? 3.945 -0.989 -20.120 1.00 95.25 93 GLU A CA 1
ATOM 736 C C . GLU A 1 93 ? 4.872 -0.601 -18.962 1.00 95.25 93 GLU A C 1
ATOM 738 O O . GLU A 1 93 ? 5.970 -1.137 -18.834 1.00 95.25 93 GLU A O 1
ATOM 743 N N . SER A 1 94 ? 4.452 0.327 -18.098 1.00 96.50 94 SER A N 1
ATOM 744 C CA . SER A 1 94 ? 5.271 0.726 -16.958 1.00 96.50 94 SER A CA 1
ATOM 745 C C . SER A 1 94 ? 5.295 -0.354 -15.877 1.00 96.50 94 SER A C 1
ATOM 747 O O . SER A 1 94 ? 4.286 -1.007 -15.603 1.00 96.50 94 SER A O 1
ATOM 749 N N . LYS A 1 95 ? 6.433 -0.466 -15.182 1.00 95.06 95 LYS A N 1
ATOM 750 C CA . LYS A 1 95 ? 6.583 -1.366 -14.030 1.00 95.06 95 LYS A CA 1
ATOM 751 C C . LYS A 1 95 ? 5.535 -1.121 -12.947 1.00 95.06 95 LYS A C 1
ATOM 753 O O . LYS A 1 95 ? 5.044 -2.073 -12.365 1.00 95.06 95 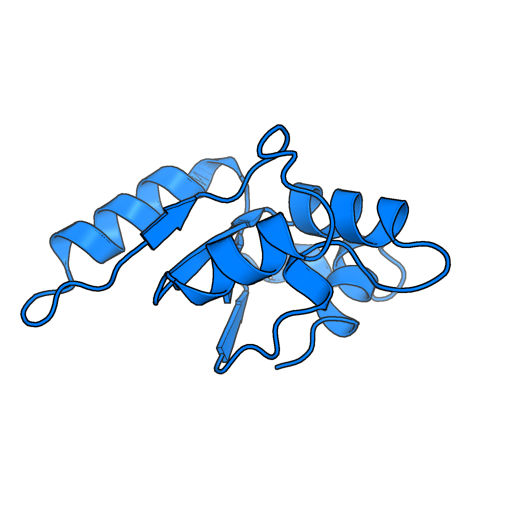LYS A O 1
ATOM 758 N N . ARG A 1 96 ? 5.163 0.142 -12.691 1.00 96.19 96 ARG A N 1
ATOM 759 C CA . ARG A 1 96 ? 4.128 0.485 -11.699 1.00 96.19 96 ARG A CA 1
ATOM 760 C C . ARG A 1 96 ? 2.789 -0.152 -12.055 1.00 96.19 96 ARG A C 1
ATOM 762 O O . ARG A 1 96 ? 2.158 -0.740 -11.188 1.00 96.19 96 ARG A O 1
ATOM 769 N N . SER A 1 97 ? 2.380 -0.069 -13.320 1.00 96.69 97 SER A N 1
ATOM 770 C CA . SER A 1 97 ? 1.129 -0.677 -13.781 1.00 96.69 97 SER A CA 1
ATOM 771 C C . SER A 1 97 ? 1.173 -2.197 -13.718 1.00 96.69 97 SER A C 1
ATOM 773 O O . SER A 1 97 ? 0.233 -2.798 -13.215 1.00 96.69 97 SER A O 1
ATOM 775 N N . GLN A 1 98 ? 2.267 -2.81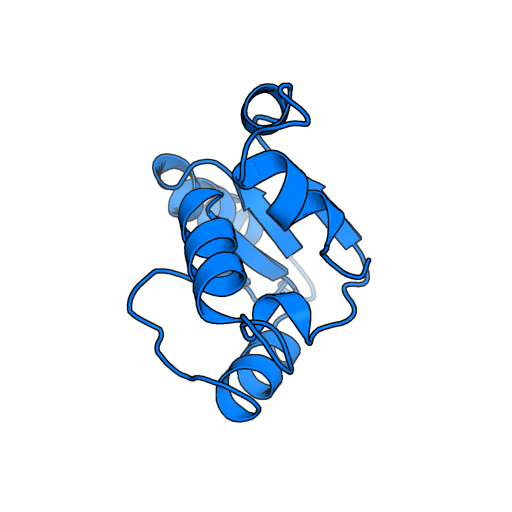3 -14.172 1.00 95.56 98 GLN A N 1
ATOM 776 C CA . GLN A 1 98 ? 2.439 -4.269 -14.117 1.00 95.56 98 GLN A CA 1
ATOM 777 C C . GLN A 1 98 ? 2.432 -4.778 -12.671 1.00 95.56 98 GLN A C 1
ATOM 779 O O . GLN A 1 98 ? 1.646 -5.654 -12.333 1.00 95.56 98 GLN A O 1
ATOM 784 N N . ALA A 1 99 ? 3.208 -4.145 -11.789 1.00 94.62 99 ALA A N 1
ATOM 785 C CA . ALA A 1 99 ? 3.262 -4.492 -10.374 1.00 94.62 99 ALA A CA 1
ATOM 786 C C . ALA A 1 99 ? 1.905 -4.326 -9.669 1.00 94.62 99 ALA A C 1
ATOM 788 O O . ALA A 1 99 ? 1.561 -5.124 -8.807 1.00 94.62 99 ALA A O 1
ATOM 789 N N . VAL A 1 100 ? 1.108 -3.313 -10.025 1.00 95.69 100 VAL A N 1
ATOM 790 C CA . VAL A 1 100 ? -0.259 -3.176 -9.497 1.00 95.69 100 VAL A CA 1
ATOM 791 C C . VAL A 1 100 ? -1.181 -4.275 -10.026 1.00 95.69 100 VAL A C 1
ATOM 793 O O . VAL A 1 100 ? -1.967 -4.814 -9.252 1.00 95.69 100 VAL A O 1
ATOM 796 N N . CYS A 1 101 ? -1.094 -4.617 -11.314 1.00 94.81 101 CYS A N 1
ATOM 797 C CA . CYS A 1 101 ? -1.918 -5.664 -11.924 1.00 94.81 101 CYS A CA 1
ATOM 798 C C . CYS A 1 101 ? -1.614 -7.074 -11.395 1.00 94.81 101 CYS A C 1
ATOM 800 O O . CYS A 1 101 ? -2.500 -7.922 -11.438 1.00 94.81 101 CYS A O 1
ATOM 802 N N . ASP A 1 102 ? -0.407 -7.308 -10.881 1.00 93.62 102 ASP A N 1
ATOM 803 C CA . ASP A 1 102 ? 0.009 -8.601 -10.327 1.00 93.62 102 ASP A CA 1
ATOM 804 C C . ASP A 1 102 ? -0.382 -8.793 -8.846 1.00 93.62 102 ASP A C 1
ATOM 806 O O . ASP A 1 102 ? -0.159 -9.864 -8.275 1.00 93.62 102 ASP A O 1
ATOM 810 N N . LEU A 1 103 ? -0.969 -7.781 -8.196 1.00 93.25 103 LEU A N 1
ATOM 811 C CA . LEU A 1 103 ? -1.517 -7.922 -6.845 1.00 93.25 103 LEU A CA 1
ATOM 812 C C . LEU A 1 103 ? -2.774 -8.801 -6.846 1.00 93.25 103 LEU A C 1
ATOM 814 O O . LEU A 1 103 ? -3.653 -8.660 -7.693 1.00 93.25 103 LEU A O 1
ATOM 818 N N . GLN A 1 104 ? -2.901 -9.658 -5.832 1.00 91.12 104 GLN A N 1
ATOM 819 C CA . GLN A 1 104 ? -4.104 -10.461 -5.616 1.00 91.12 104 GLN A CA 1
ATOM 820 C C . GLN A 1 104 ? -5.104 -9.691 -4.749 1.00 91.12 104 GLN A C 1
ATOM 822 O O . GLN A 1 104 ? -4.847 -9.475 -3.560 1.00 91.12 104 GLN A O 1
ATOM 827 N N . ALA A 1 105 ? -6.233 -9.287 -5.332 1.00 85.50 105 ALA A N 1
ATOM 828 C CA . ALA A 1 105 ? -7.329 -8.603 -4.649 1.00 85.50 105 ALA A CA 1
ATOM 829 C C . ALA A 1 105 ? -8.692 -8.957 -5.255 1.00 85.50 105 ALA A C 1
ATOM 831 O O . ALA A 1 105 ? -8.717 -9.311 -6.455 1.00 85.50 105 ALA A O 1
#

Organism: Calocera viscosa (strain TUFC12733) (NCBI:txid1330018)

Secondary structure (DSSP, 8-state):
-EEE-GGGHHHHHHHHHHH--SSPPPEEEE-TT----HHHHHHHHTT-SEEEEEHHHHHHHHHTTTTTT--GGGSS--S--EETTGGGG--TTSHHHHHHHTS--

pLDDT: mean 89.57, std 11.29, range [53.62, 98.06]

InterPro domains:
  IPR000330 SNF2, N-terminal domain [PF00176] (1-104)
  IPR027417 P-loop containing nucleoside triphosphate hydrolase [SSF52540] (1-103)
  IPR038718 SNF2-like, N-terminal domain superfamily [G3DSA:3.40.50.10810] (1-105)

Foldseek 3Di:
DEEEAPVCLVVVVVCQQVVDVDPRFFEDEDEDPPPPWDPRLLVVVVVGPYYYYYLVRLLVQQVVCPDDATGSQLNDQDPDYHYPPCVVQPDCPDSSVVSVVSHHD

Radius of gyration: 13.4 Å; Cα contacts (8 Å, |Δi|>4): 147; chains: 1; bounding box: 29×30×37 Å

Solvent-accessible surface area (backbone atoms only — not comparable to full-atom values): 5999 Å² total; per-residue (Å²): 64,39,37,26,63,70,88,48,51,65,56,54,54,47,52,50,60,75,74,36,70,83,75,64,70,43,75,42,83,53,54,89,80,70,75,47,61,52,71,62,24,33,59,52,57,73,73,36,78,36,42,39,34,22,51,67,44,48,31,53,30,48,66,69,17,74,90,82,64,44,26,30,76,48,65,42,80,35,96,47,78,45,68,50,74,56,79,76,43,70,52,70,88,38,62,48,25,46,41,59,69,64,45,45,97